Protein AF-A0A954JBG6-F1 (afdb_monomer_lite)

Sequence (148 aa):
MWGMRRGRRTRERIEERVSQWAAGGVRVDVEGMRVCDVVLVGRESRNGYVYTEEALRNAVGLYEGRPVFLDHAPRGQRPLERSARDLVGTIREVKYEEGRIRGSIDVVDTESGRTFLAMANAGASHVGMSHVVLACRSRDGSKVFFFE

Structure (mmCIF, N/CA/C/O backbone):
data_AF-A0A954JBG6-F1
#
_entry.id   AF-A0A954JBG6-F1
#
loop_
_atom_site.group_PDB
_atom_site.id
_atom_site.type_symbol
_atom_site.label_atom_id
_atom_site.label_alt_id
_atom_site.label_comp_id
_atom_site.label_asym_id
_atom_site.label_entity_id
_atom_site.label_seq_id
_atom_site.pdbx_PDB_ins_code
_atom_site.Cartn_x
_atom_site.Cartn_y
_atom_site.Cartn_z
_atom_site.occupancy
_atom_site.B_iso_or_equiv
_atom_site.auth_seq_id
_atom_site.auth_comp_id
_atom_site.auth_asym_id
_atom_site.auth_atom_id
_atom_site.pdbx_PDB_model_num
ATOM 1 N N . MET A 1 1 ? 37.715 -7.370 -19.750 1.00 32.53 1 MET A N 1
ATOM 2 C CA . MET A 1 1 ? 37.213 -6.117 -19.146 1.00 32.53 1 MET A CA 1
ATOM 3 C C . MET A 1 1 ? 35.985 -5.667 -19.939 1.00 32.53 1 MET A C 1
ATOM 5 O O . MET A 1 1 ? 36.126 -4.989 -20.944 1.00 32.53 1 MET A O 1
ATOM 9 N N . TRP A 1 2 ? 34.793 -6.167 -19.595 1.00 31.17 2 TRP A N 1
ATOM 10 C CA . TRP A 1 2 ? 33.552 -5.842 -20.316 1.00 31.17 2 TRP A CA 1
ATOM 11 C C . TRP A 1 2 ? 32.955 -4.550 -19.750 1.00 31.17 2 TRP A C 1
ATOM 13 O O . TRP A 1 2 ? 32.476 -4.519 -18.619 1.00 31.17 2 TRP A O 1
ATOM 23 N N . GLY A 1 3 ? 33.015 -3.474 -20.533 1.00 35.47 3 GLY A N 1
ATOM 24 C CA . GLY A 1 3 ? 32.387 -2.200 -20.203 1.00 35.47 3 GLY A CA 1
ATOM 25 C C . GLY A 1 3 ? 30.871 -2.283 -20.366 1.00 35.47 3 GLY A C 1
ATOM 26 O O . GLY A 1 3 ? 30.355 -2.230 -21.480 1.00 35.47 3 GLY A O 1
ATOM 27 N N . MET A 1 4 ? 30.141 -2.377 -19.253 1.00 39.62 4 MET A N 1
ATOM 28 C CA . MET A 1 4 ? 28.699 -2.137 -19.233 1.00 39.62 4 MET A CA 1
ATOM 29 C C . MET A 1 4 ? 28.433 -0.654 -19.517 1.00 39.62 4 MET A C 1
ATOM 31 O O . MET A 1 4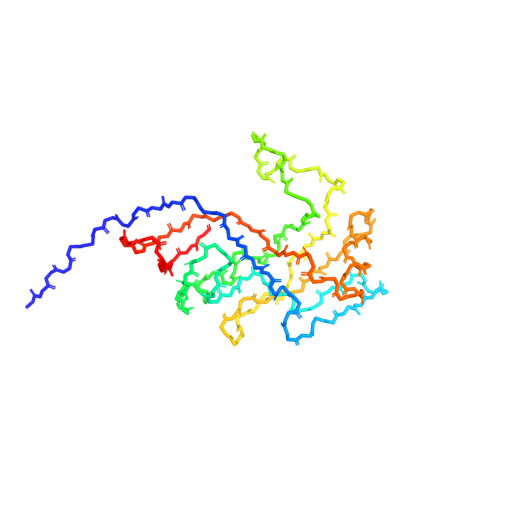 ? 28.547 0.200 -18.637 1.00 39.62 4 MET A O 1
ATOM 35 N N . ARG A 1 5 ? 28.030 -0.338 -20.752 1.00 42.25 5 ARG A N 1
ATOM 36 C CA . ARG A 1 5 ? 27.333 0.916 -21.056 1.00 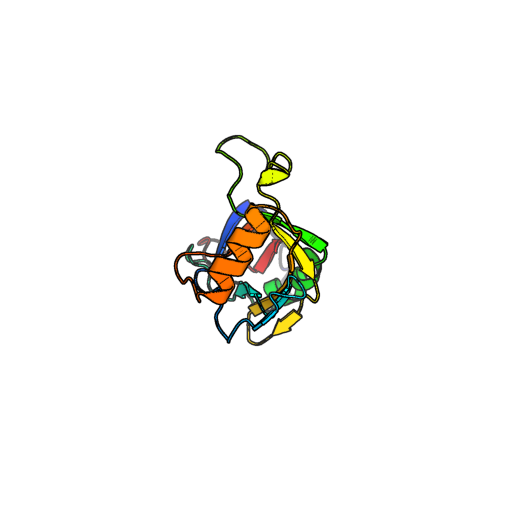42.25 5 ARG A CA 1
ATOM 37 C C . ARG A 1 5 ? 26.052 0.952 -20.218 1.00 42.25 5 ARG A C 1
ATOM 39 O O . ARG A 1 5 ? 25.117 0.198 -20.483 1.00 42.25 5 ARG A O 1
ATOM 46 N N . ARG A 1 6 ? 26.006 1.818 -19.201 1.00 46.88 6 ARG A N 1
ATOM 47 C CA . ARG A 1 6 ? 24.786 2.138 -18.446 1.00 46.88 6 ARG A CA 1
ATOM 48 C C . ARG A 1 6 ? 23.814 2.858 -19.384 1.00 46.88 6 ARG A C 1
ATOM 50 O O . ARG A 1 6 ? 23.802 4.082 -19.457 1.00 46.88 6 ARG A O 1
ATOM 57 N N . GLY A 1 7 ? 23.032 2.092 -20.145 1.00 49.88 7 GLY A N 1
ATOM 58 C CA . GLY A 1 7 ? 21.869 2.619 -20.848 1.00 49.88 7 GLY A CA 1
ATOM 59 C C . GLY A 1 7 ? 20.954 3.290 -19.827 1.00 49.88 7 GLY A C 1
ATOM 60 O O . GLY A 1 7 ? 20.634 2.693 -18.797 1.00 49.88 7 GLY A O 1
ATOM 61 N N . ARG A 1 8 ? 20.594 4.550 -20.077 1.00 51.53 8 ARG A N 1
ATOM 62 C CA . ARG A 1 8 ? 19.667 5.323 -19.247 1.00 51.53 8 ARG A CA 1
ATOM 63 C C . ARG A 1 8 ? 18.356 4.535 -19.178 1.00 51.53 8 ARG A C 1
ATOM 65 O O . ARG A 1 8 ? 17.647 4.451 -20.174 1.00 51.53 8 ARG A O 1
ATOM 72 N N . ARG A 1 9 ? 18.075 3.885 -18.046 1.00 67.62 9 ARG A N 1
ATOM 73 C CA . ARG A 1 9 ? 16.795 3.199 -17.834 1.00 67.62 9 ARG A CA 1
ATOM 74 C C . ARG A 1 9 ? 15.712 4.278 -17.842 1.00 67.62 9 ARG A C 1
ATOM 76 O O . ARG A 1 9 ? 15.7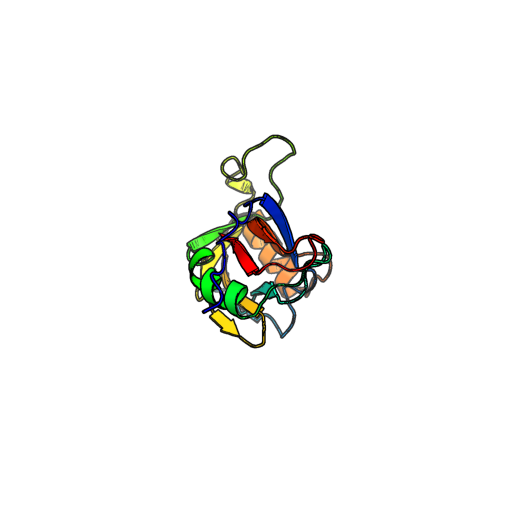61 5.186 -17.014 1.00 67.62 9 ARG A O 1
ATOM 83 N N . THR A 1 10 ? 14.804 4.231 -18.813 1.00 80.50 10 THR A N 1
ATOM 84 C CA . THR A 1 10 ? 13.682 5.172 -18.886 1.00 80.50 10 THR A CA 1
ATOM 85 C C . THR A 1 10 ? 12.781 4.941 -17.678 1.00 80.50 10 THR A C 1
ATOM 87 O O . THR A 1 10 ? 12.428 3.800 -17.378 1.00 80.50 10 THR A O 1
ATOM 90 N N . ARG A 1 11 ? 12.461 6.020 -16.958 1.00 89.06 11 ARG A N 1
ATOM 91 C CA . ARG A 1 11 ? 11.472 6.001 -15.879 1.00 89.06 11 ARG A CA 1
ATOM 92 C C . ARG A 1 11 ? 10.101 6.230 -16.488 1.00 89.06 11 ARG A C 1
ATOM 94 O O . ARG A 1 11 ? 9.915 7.190 -17.232 1.00 89.06 11 ARG A O 1
ATOM 101 N N . GLU A 1 12 ? 9.158 5.366 -16.155 1.00 90.44 12 GLU A N 1
ATOM 102 C CA . GLU A 1 12 ? 7.794 5.429 -16.664 1.00 90.44 12 GLU A CA 1
ATOM 103 C C . GLU A 1 12 ? 6.809 5.494 -15.509 1.00 90.44 12 GLU A C 1
ATOM 105 O O . GLU A 1 12 ? 6.992 4.842 -14.481 1.00 90.44 12 GLU A O 1
ATOM 110 N N . ARG A 1 13 ? 5.751 6.283 -15.686 1.00 91.25 13 ARG A N 1
ATOM 111 C CA . ARG A 1 13 ? 4.671 6.362 -14.711 1.00 91.25 13 ARG A CA 1
ATOM 112 C C . ARG A 1 13 ? 3.768 5.147 -14.872 1.00 91.25 13 ARG A C 1
ATOM 114 O O . ARG A 1 13 ? 3.161 4.982 -15.928 1.00 91.25 13 ARG A O 1
ATOM 121 N N . ILE A 1 14 ? 3.661 4.335 -13.828 1.00 90.94 14 ILE A N 1
ATOM 122 C CA . ILE A 1 14 ? 2.778 3.166 -13.801 1.00 90.94 14 ILE A CA 1
ATOM 123 C C . ILE A 1 14 ? 1.834 3.248 -12.606 1.00 90.94 14 ILE A C 1
ATOM 125 O O . ILE A 1 14 ? 2.179 3.797 -11.561 1.00 90.94 14 ILE A O 1
ATOM 129 N N . GLU A 1 15 ? 0.635 2.705 -12.774 1.00 91.88 15 GLU A N 1
ATOM 130 C CA . GLU A 1 15 ? -0.264 2.411 -11.664 1.00 91.88 15 GLU A CA 1
ATOM 131 C C . GLU A 1 15 ? 0.003 0.978 -11.208 1.00 91.88 15 GLU A C 1
ATOM 133 O O . GLU A 1 15 ? -0.018 0.056 -12.025 1.00 91.88 15 GLU A O 1
ATOM 138 N N . GLU A 1 16 ? 0.266 0.798 -9.922 1.00 90.25 16 GLU A N 1
ATOM 139 C CA . GLU A 1 16 ? 0.404 -0.501 -9.278 1.00 90.25 16 GLU A CA 1
ATOM 140 C C . GLU A 1 16 ? -0.890 -0.861 -8.556 1.00 90.25 16 GLU A C 1
ATOM 142 O O . GLU A 1 16 ? -1.553 0.011 -7.988 1.00 90.25 16 GLU A O 1
ATOM 147 N N . ARG A 1 17 ? -1.266 -2.145 -8.599 1.00 90.50 17 ARG A N 1
ATOM 148 C CA . ARG A 1 17 ? -2.500 -2.651 -7.994 1.00 90.50 17 ARG A CA 1
ATOM 149 C C . ARG A 1 17 ? -2.283 -4.002 -7.326 1.00 90.50 17 ARG A C 1
ATOM 151 O O . ARG A 1 17 ? -1.926 -4.977 -7.986 1.00 90.50 17 ARG A O 1
ATOM 158 N N . VAL A 1 18 ? -2.660 -4.081 -6.056 1.00 85.94 18 VAL A N 1
ATOM 159 C CA . VAL A 1 18 ? -2.673 -5.305 -5.253 1.00 85.94 18 VAL A CA 1
ATOM 160 C C . VAL A 1 18 ? -4.116 -5.749 -5.023 1.00 85.94 18 VAL A C 1
ATOM 162 O O . VAL A 1 18 ? -4.920 -5.012 -4.455 1.00 85.94 18 VAL A O 1
ATOM 165 N N . SER A 1 19 ? -4.454 -6.971 -5.443 1.00 71.69 19 SER A N 1
ATOM 166 C CA . SER A 1 19 ? -5.769 -7.585 -5.189 1.00 71.69 19 SER A CA 1
ATOM 167 C C . SER A 1 19 ? -5.873 -8.231 -3.806 1.00 71.69 19 SER A C 1
ATOM 169 O O . SER A 1 19 ? -6.951 -8.289 -3.232 1.00 71.69 19 SER A O 1
ATOM 171 N N . GLN A 1 20 ? -4.756 -8.705 -3.251 1.00 78.06 20 GLN A N 1
ATOM 172 C CA . GLN A 1 20 ? -4.706 -9.415 -1.971 1.00 78.06 20 GLN A CA 1
ATOM 173 C C . GLN A 1 20 ? -4.139 -8.540 -0.847 1.00 78.06 20 GLN A C 1
ATOM 175 O O . GLN A 1 20 ? -3.175 -8.915 -0.178 1.00 78.06 20 GLN A O 1
ATOM 180 N N . TRP A 1 21 ? -4.719 -7.358 -0.651 1.00 78.56 21 TRP A N 1
ATOM 181 C CA . TRP A 1 21 ? -4.255 -6.409 0.367 1.00 78.56 21 TRP A CA 1
ATOM 182 C C . TRP A 1 21 ? -4.382 -6.959 1.801 1.00 78.56 21 TRP A C 1
ATOM 184 O O . TRP A 1 21 ? -3.566 -6.637 2.658 1.00 78.56 21 TRP A O 1
ATOM 194 N N . ALA A 1 22 ? -5.361 -7.839 2.039 1.00 78.25 22 ALA A N 1
ATOM 195 C CA . ALA A 1 22 ? -5.621 -8.476 3.331 1.00 78.25 22 ALA A CA 1
ATOM 196 C C . ALA A 1 22 ? -4.921 -9.842 3.528 1.00 78.25 22 ALA A C 1
ATOM 198 O O . ALA A 1 22 ? -5.136 -10.524 4.534 1.00 78.25 22 ALA A O 1
ATOM 199 N N . ALA A 1 23 ? -4.106 -10.295 2.567 1.00 70.44 23 ALA A N 1
ATOM 200 C CA . ALA A 1 23 ? -3.506 -11.628 2.633 1.00 70.44 23 ALA A CA 1
ATOM 201 C C . ALA A 1 23 ? -2.446 -11.739 3.738 1.00 70.44 23 ALA A C 1
ATOM 203 O O . ALA A 1 23 ? -1.545 -10.907 3.854 1.00 70.44 23 ALA A O 1
ATOM 204 N N . GLY A 1 24 ? -2.529 -12.821 4.513 1.00 68.38 24 GLY A N 1
ATOM 205 C CA . GLY A 1 24 ? -1.730 -13.027 5.725 1.00 68.38 24 GLY A CA 1
ATOM 206 C C . GLY A 1 24 ? -2.448 -12.637 7.020 1.00 68.38 24 GLY A C 1
ATOM 207 O O . GLY A 1 24 ? -1.857 -12.794 8.076 1.00 68.38 24 GLY A O 1
ATOM 208 N N . GLY A 1 25 ? -3.709 -12.188 6.947 1.00 78.19 25 GLY A N 1
ATOM 209 C CA . GLY A 1 25 ? -4.542 -11.934 8.125 1.00 78.19 25 GLY A CA 1
ATOM 210 C C . GLY A 1 25 ? -4.328 -10.541 8.702 1.00 78.19 25 GLY A C 1
ATOM 211 O O . GLY A 1 25 ? -3.695 -10.389 9.742 1.00 78.19 25 GLY A O 1
ATOM 212 N N . VAL A 1 26 ? -4.874 -9.522 8.030 1.00 88.25 26 VAL A N 1
ATOM 213 C CA . VAL A 1 26 ? -4.924 -8.166 8.597 1.00 88.25 26 VAL A CA 1
ATOM 214 C C . VAL A 1 26 ? -5.627 -8.185 9.950 1.00 88.25 26 VAL A C 1
ATOM 216 O O . VAL A 1 26 ? -6.658 -8.837 10.122 1.00 88.25 26 VAL A O 1
ATOM 219 N N . ARG A 1 27 ? -5.075 -7.448 10.911 1.00 92.44 27 ARG A N 1
ATOM 220 C CA . ARG A 1 27 ? -5.685 -7.269 12.230 1.00 92.44 27 ARG A CA 1
ATOM 221 C C . ARG A 1 27 ? -6.365 -5.912 12.279 1.00 92.44 27 ARG A C 1
ATOM 223 O O . ARG A 1 27 ? -5.707 -4.889 12.095 1.00 92.44 27 ARG A O 1
ATOM 230 N N . VAL A 1 28 ? -7.665 -5.911 12.540 1.00 93.75 28 VAL A N 1
ATOM 231 C CA . VAL A 1 28 ? -8.466 -4.690 12.653 1.00 93.75 28 VAL A CA 1
ATOM 232 C C . VAL A 1 28 ? -8.689 -4.382 14.127 1.00 93.75 28 VAL A C 1
ATOM 234 O O . VAL A 1 28 ? -9.207 -5.213 14.867 1.00 93.75 28 VAL A O 1
ATOM 237 N N . ASP A 1 29 ? -8.277 -3.192 14.541 1.00 94.88 29 ASP A N 1
ATOM 238 C CA . ASP A 1 29 ? -8.564 -2.605 15.843 1.00 94.88 29 ASP A CA 1
ATOM 239 C C . ASP A 1 29 ? -9.546 -1.452 15.625 1.00 94.88 29 ASP A C 1
ATOM 241 O O . ASP A 1 29 ? -9.173 -0.365 15.180 1.00 94.88 29 ASP A O 1
ATOM 245 N N . VAL A 1 30 ? -10.830 -1.732 15.849 1.00 92.88 30 VAL A N 1
ATOM 246 C CA . VAL A 1 30 ? -11.906 -0.766 15.595 1.00 92.88 30 VAL A CA 1
ATOM 247 C C . VAL A 1 30 ? -11.876 0.364 16.621 1.00 92.88 30 VAL A C 1
ATOM 249 O O . VAL A 1 30 ? -12.058 1.518 16.247 1.00 92.88 30 VAL A O 1
ATOM 252 N N . GLU A 1 31 ? -11.611 0.056 17.892 1.00 93.06 31 GLU A N 1
ATOM 253 C CA . GLU A 1 31 ? -11.556 1.059 18.963 1.00 93.06 31 GLU A CA 1
ATOM 254 C C . GLU A 1 31 ? -10.327 1.962 18.815 1.00 93.06 31 GLU A C 1
ATOM 256 O O . GLU A 1 31 ? -10.426 3.179 18.959 1.00 93.06 31 GLU A O 1
ATOM 261 N N . GLY A 1 32 ? -9.181 1.377 18.456 1.00 95.62 32 GLY A N 1
ATOM 262 C CA . GLY A 1 32 ? -7.942 2.096 18.166 1.00 95.62 32 GLY A CA 1
ATOM 263 C C . GLY A 1 32 ? -7.874 2.725 16.771 1.00 95.62 32 GLY A C 1
ATOM 264 O O . GLY A 1 32 ? -6.849 3.316 16.437 1.00 95.62 32 GLY A O 1
ATOM 265 N N . MET A 1 33 ? -8.929 2.600 15.952 1.00 96.56 33 MET A N 1
ATOM 266 C CA . MET A 1 33 ? -9.000 3.115 14.577 1.00 96.56 33 MET A CA 1
ATOM 267 C C . MET A 1 33 ? -7.784 2.707 13.727 1.00 96.56 33 MET A C 1
ATOM 269 O O . MET A 1 33 ? -7.142 3.537 13.082 1.00 96.56 33 MET A O 1
ATOM 273 N N . ARG A 1 34 ? -7.437 1.415 13.720 1.00 96.88 34 ARG A N 1
ATOM 274 C CA . ARG A 1 34 ? -6.213 0.927 13.071 1.00 96.88 34 ARG A CA 1
ATOM 275 C C . ARG A 1 34 ? -6.407 -0.390 12.329 1.00 96.88 34 ARG A C 1
ATOM 277 O O . ARG A 1 34 ? -7.047 -1.315 12.822 1.00 96.88 34 ARG A O 1
ATOM 284 N N . VAL A 1 35 ? -5.778 -0.514 11.160 1.00 95.12 35 VAL A N 1
ATOM 285 C CA . VAL A 1 35 ? -5.690 -1.779 10.407 1.00 95.12 35 VAL A CA 1
ATOM 286 C C . VAL A 1 35 ? -4.227 -2.151 10.215 1.00 95.12 35 VAL A C 1
ATOM 288 O O . VAL A 1 35 ? -3.485 -1.408 9.582 1.00 95.12 35 VAL A O 1
ATOM 291 N N . CYS A 1 36 ? -3.801 -3.286 10.760 1.00 94.88 36 CYS A N 1
ATOM 292 C CA . CYS A 1 36 ? -2.404 -3.722 10.752 1.00 94.88 36 CYS A CA 1
ATOM 293 C C . CYS A 1 36 ? -2.114 -4.723 9.627 1.00 94.88 36 CYS A C 1
ATOM 295 O O . CYS A 1 36 ? -3.001 -5.464 9.199 1.00 94.88 36 CYS A O 1
ATOM 297 N N . ASP A 1 37 ? -0.848 -4.765 9.202 1.00 93.38 37 ASP A N 1
ATOM 298 C CA . ASP A 1 37 ? -0.288 -5.725 8.235 1.00 93.38 37 ASP A CA 1
ATOM 299 C C . ASP A 1 37 ? -0.938 -5.709 6.833 1.00 93.38 37 ASP A C 1
ATOM 301 O O . ASP A 1 37 ? -0.916 -6.710 6.105 1.00 93.38 37 ASP A O 1
ATOM 305 N N . VAL A 1 38 ? -1.452 -4.547 6.417 1.00 93.69 38 VAL A N 1
ATOM 306 C CA . VAL A 1 38 ? -1.981 -4.289 5.070 1.00 93.69 38 VAL A CA 1
ATOM 307 C C . VAL A 1 38 ? -0.874 -4.448 4.033 1.00 93.69 38 VAL A C 1
ATOM 309 O O . VAL A 1 38 ? 0.170 -3.807 4.128 1.00 93.69 38 VAL A O 1
ATOM 312 N N . VAL A 1 39 ? -1.105 -5.264 3.003 1.00 93.75 39 VAL A N 1
ATOM 313 C CA . VAL A 1 39 ? -0.184 -5.420 1.869 1.00 93.75 39 VAL A CA 1
ATOM 314 C C . VAL A 1 39 ? -0.330 -4.228 0.923 1.00 93.75 39 VAL A C 1
ATOM 316 O O . VAL A 1 39 ? -1.375 -4.041 0.298 1.00 93.75 39 VAL A O 1
ATOM 319 N N . LEU A 1 40 ? 0.746 -3.452 0.790 1.00 94.00 40 LEU A N 1
ATOM 320 C CA . LEU A 1 40 ? 0.813 -2.237 -0.029 1.00 94.00 40 LEU A CA 1
ATOM 321 C C . LEU A 1 40 ? 1.312 -2.530 -1.451 1.00 94.00 40 LEU A C 1
ATOM 323 O O . 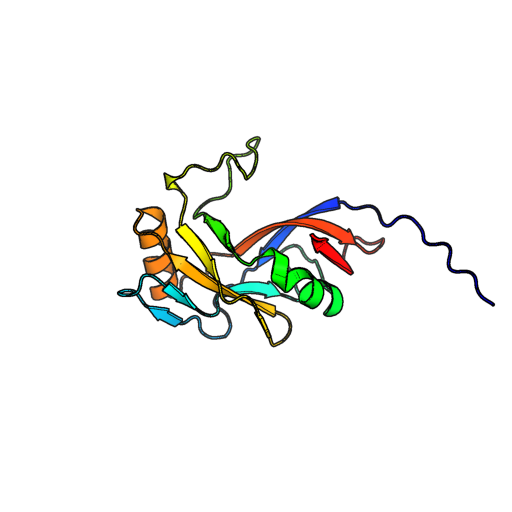LEU A 1 40 ? 0.818 -1.956 -2.420 1.00 94.00 40 LEU A O 1
ATOM 327 N N . VAL A 1 41 ? 2.275 -3.449 -1.569 1.00 94.38 41 VAL A N 1
ATOM 328 C CA . VAL A 1 41 ? 2.804 -3.984 -2.834 1.00 94.38 41 VAL A CA 1
ATOM 329 C C . VAL A 1 41 ? 3.396 -5.375 -2.602 1.00 94.38 41 VAL A C 1
ATOM 331 O O . VAL A 1 41 ? 3.877 -5.686 -1.509 1.00 94.38 41 VAL A O 1
ATOM 334 N N . GLY A 1 42 ? 3.363 -6.226 -3.623 1.00 93.31 42 GLY A N 1
ATOM 335 C CA . GLY A 1 42 ? 3.968 -7.556 -3.602 1.00 93.31 42 GLY A CA 1
ATOM 336 C C . GLY A 1 42 ? 4.855 -7.811 -4.816 1.00 93.31 42 GLY A C 1
ATOM 337 O O . GLY A 1 42 ? 4.999 -6.965 -5.695 1.00 93.31 42 GLY A O 1
ATOM 338 N N . ARG A 1 43 ? 5.439 -9.012 -4.878 1.00 93.56 43 ARG A N 1
ATOM 339 C CA . ARG A 1 43 ? 6.216 -9.467 -6.045 1.00 93.56 43 ARG A CA 1
ATOM 340 C C . ARG A 1 43 ? 5.412 -9.470 -7.338 1.00 93.56 43 ARG A C 1
ATOM 342 O O . ARG A 1 43 ? 5.990 -9.216 -8.386 1.00 93.56 43 ARG A O 1
ATOM 349 N N . GLU A 1 44 ? 4.122 -9.767 -7.263 1.00 92.88 44 GLU A N 1
ATOM 350 C CA . GLU A 1 44 ? 3.234 -9.857 -8.417 1.00 92.88 44 GLU A CA 1
ATOM 351 C C . GLU A 1 44 ? 2.143 -8.798 -8.319 1.00 92.88 44 GLU A C 1
ATOM 353 O O . GLU A 1 44 ? 1.426 -8.703 -7.321 1.00 92.88 44 GLU A O 1
ATOM 358 N N . SER A 1 45 ? 2.033 -8.012 -9.383 1.00 91.62 45 SER A N 1
ATOM 359 C CA . SER A 1 45 ? 1.004 -6.999 -9.562 1.00 91.62 45 SER A CA 1
ATOM 360 C C . SER A 1 45 ? -0.220 -7.584 -10.246 1.00 91.62 45 SER A C 1
ATOM 362 O O . SER A 1 45 ? -0.108 -8.412 -11.155 1.00 91.62 45 SER A O 1
ATOM 364 N N . ARG A 1 46 ? -1.401 -7.042 -9.941 1.00 89.44 46 ARG A N 1
ATOM 365 C CA . ARG A 1 46 ? -2.618 -7.309 -10.724 1.00 89.44 46 ARG A CA 1
ATOM 366 C C . ARG A 1 46 ? -2.490 -6.848 -12.184 1.00 89.44 46 ARG A C 1
ATOM 368 O O . ARG A 1 46 ? -3.210 -7.349 -13.041 1.00 89.44 46 ARG A O 1
ATOM 375 N N . ASN A 1 47 ? -1.575 -5.923 -12.473 1.00 90.31 47 ASN A N 1
ATOM 376 C CA . ASN A 1 47 ? -1.334 -5.399 -13.818 1.00 90.31 47 ASN A CA 1
ATOM 377 C C . ASN A 1 47 ? -0.310 -6.230 -14.618 1.00 90.31 47 ASN A C 1
ATOM 379 O O . ASN A 1 47 ? 0.070 -5.833 -15.717 1.00 90.31 47 ASN A O 1
ATOM 383 N N . GLY A 1 48 ? 0.138 -7.377 -14.089 1.00 91.00 48 GLY A N 1
ATOM 384 C CA . GLY A 1 48 ? 1.081 -8.278 -14.762 1.00 91.00 48 GLY A CA 1
ATOM 385 C C . GLY A 1 48 ? 2.557 -7.911 -14.579 1.00 91.00 48 GLY A C 1
ATOM 386 O O . GLY A 1 48 ? 3.416 -8.476 -15.252 1.00 91.00 48 GLY A O 1
ATOM 387 N N . TYR A 1 49 ? 2.865 -6.973 -13.679 1.00 92.62 49 TYR A N 1
ATOM 388 C CA . TYR A 1 49 ? 4.242 -6.644 -13.314 1.00 92.62 49 TYR A CA 1
ATOM 389 C C . TYR A 1 49 ? 4.818 -7.636 -12.306 1.00 92.62 49 TYR A C 1
ATOM 391 O O . TYR A 1 49 ? 4.120 -8.100 -11.403 1.00 92.62 49 TYR A O 1
ATOM 399 N N . VAL A 1 50 ? 6.121 -7.884 -12.420 1.00 94.94 50 VAL A N 1
ATOM 400 C CA . VAL A 1 50 ? 6.906 -8.665 -11.467 1.00 94.94 50 VAL A CA 1
ATOM 401 C C . VAL A 1 50 ? 8.001 -7.787 -10.870 1.00 94.94 50 VAL A C 1
ATOM 403 O O . VAL A 1 50 ? 8.949 -7.396 -11.556 1.00 94.94 50 VAL A O 1
ATOM 406 N N . TYR A 1 51 ? 7.889 -7.482 -9.584 1.00 95.62 51 TYR A N 1
ATOM 407 C CA . TYR A 1 51 ? 8.866 -6.684 -8.850 1.00 95.62 51 TYR A CA 1
ATOM 408 C C . TYR A 1 51 ? 10.017 -7.561 -8.364 1.00 95.62 51 TYR A C 1
ATOM 410 O O . TYR A 1 51 ? 9.811 -8.654 -7.824 1.00 95.62 51 TYR A O 1
ATOM 418 N N . THR A 1 52 ? 11.251 -7.085 -8.538 1.00 96.25 52 THR A N 1
ATOM 419 C CA . THR A 1 52 ? 12.400 -7.733 -7.901 1.00 96.25 52 THR A CA 1
ATOM 420 C C . THR A 1 52 ? 12.380 -7.491 -6.396 1.00 96.25 52 THR A C 1
ATOM 422 O O . THR A 1 52 ? 11.907 -6.463 -5.914 1.00 96.25 52 THR A O 1
ATOM 425 N N . GLU A 1 53 ? 12.942 -8.430 -5.638 1.00 96.56 53 GLU A N 1
ATOM 426 C CA . GLU A 1 53 ? 13.106 -8.275 -4.191 1.00 96.56 53 GLU A CA 1
ATOM 427 C C . GLU A 1 53 ? 13.907 -7.014 -3.836 1.00 96.56 53 GLU A C 1
ATOM 429 O O . GLU A 1 53 ? 13.525 -6.277 -2.932 1.00 96.56 53 GLU A O 1
ATOM 434 N N . GLU A 1 54 ? 14.969 -6.720 -4.587 1.00 96.50 54 GLU A N 1
ATOM 435 C CA . GLU A 1 54 ? 15.754 -5.494 -4.421 1.00 96.50 54 GLU A CA 1
ATOM 436 C C . GLU A 1 54 ? 14.897 -4.231 -4.607 1.00 96.50 54 GLU A C 1
ATOM 438 O O . GLU A 1 54 ? 14.985 -3.308 -3.798 1.00 96.50 54 GLU A O 1
ATOM 443 N N . ALA A 1 55 ? 14.024 -4.199 -5.624 1.00 96.25 55 ALA A N 1
ATOM 444 C CA . ALA A 1 55 ? 13.126 -3.070 -5.853 1.00 96.25 55 ALA A CA 1
ATOM 445 C C . ALA A 1 55 ? 12.179 -2.858 -4.666 1.00 96.25 55 ALA A C 1
ATOM 447 O O . ALA A 1 55 ? 12.011 -1.731 -4.212 1.00 96.25 55 ALA A O 1
ATOM 448 N N . LEU A 1 56 ? 11.594 -3.941 -4.146 1.00 97.25 56 LEU A N 1
ATOM 449 C CA . LEU A 1 56 ? 10.680 -3.887 -3.004 1.00 97.25 56 LEU A CA 1
ATOM 450 C C . LEU A 1 56 ? 11.396 -3.434 -1.727 1.00 97.25 56 LEU A C 1
ATOM 452 O O . LEU A 1 56 ? 10.914 -2.540 -1.038 1.00 97.25 56 LEU A O 1
ATOM 456 N N . ARG A 1 57 ? 12.567 -4.002 -1.425 1.00 97.06 57 ARG A N 1
ATOM 457 C CA . ARG A 1 57 ? 13.349 -3.636 -0.234 1.00 97.06 57 ARG A CA 1
ATOM 458 C C . ARG A 1 57 ? 13.758 -2.164 -0.244 1.00 97.06 57 ARG A C 1
ATOM 460 O O . ARG A 1 57 ? 13.622 -1.495 0.774 1.00 97.06 57 ARG A O 1
ATOM 467 N N . ASN A 1 58 ? 14.195 -1.649 -1.393 1.00 96.50 58 ASN A N 1
ATOM 468 C CA . ASN A 1 58 ? 14.584 -0.243 -1.532 1.00 96.50 58 ASN A CA 1
ATOM 469 C C . ASN A 1 58 ? 13.392 0.722 -1.428 1.00 96.50 58 ASN A C 1
ATOM 471 O O . ASN A 1 58 ? 13.571 1.884 -1.074 1.00 96.50 58 ASN A O 1
ATOM 475 N N . ALA A 1 59 ? 12.181 0.246 -1.717 1.00 96.19 59 ALA A N 1
ATOM 476 C CA . ALA A 1 59 ? 10.975 1.059 -1.731 1.00 96.19 59 ALA A CA 1
ATOM 477 C C . ALA A 1 59 ? 10.249 1.155 -0.382 1.00 96.19 59 ALA A C 1
ATOM 479 O O . ALA A 1 59 ? 9.322 1.952 -0.268 1.00 96.19 59 ALA A O 1
ATOM 480 N N . VAL A 1 60 ? 10.644 0.384 0.641 1.00 96.56 60 VAL A N 1
ATOM 481 C CA . VAL A 1 60 ? 9.968 0.350 1.957 1.00 96.56 60 VAL A CA 1
ATOM 482 C C . VAL A 1 60 ? 9.743 1.759 2.514 1.00 96.56 60 VAL A C 1
ATOM 484 O O . VAL A 1 60 ? 8.617 2.124 2.843 1.00 96.56 60 VAL A O 1
ATOM 487 N N . GLY A 1 61 ? 10.787 2.592 2.528 1.00 96.06 61 GLY A N 1
ATOM 488 C CA . GLY A 1 61 ? 10.712 3.950 3.075 1.00 96.06 61 GLY A CA 1
ATOM 489 C C . GLY A 1 61 ? 9.812 4.917 2.296 1.00 96.06 61 GLY A C 1
ATOM 490 O O . GLY A 1 61 ? 9.478 5.976 2.815 1.00 96.06 61 GLY A O 1
ATOM 491 N N . LEU A 1 62 ? 9.392 4.582 1.071 1.00 95.31 62 LEU A N 1
ATOM 492 C CA . LEU A 1 62 ? 8.552 5.461 0.248 1.00 95.31 62 LEU A CA 1
ATOM 493 C C . LEU A 1 62 ? 7.106 5.547 0.746 1.00 95.31 62 LEU A C 1
ATOM 495 O O . LEU A 1 62 ? 6.416 6.528 0.446 1.00 95.31 62 LEU A O 1
ATOM 499 N N . TYR A 1 63 ? 6.657 4.516 1.464 1.00 96.00 63 TYR A N 1
ATOM 500 C CA . TYR A 1 63 ? 5.278 4.365 1.922 1.00 96.00 63 TYR A CA 1
ATOM 501 C C . TYR A 1 63 ? 5.028 4.987 3.294 1.00 96.00 63 TYR A C 1
ATOM 503 O O . TYR A 1 63 ? 3.900 5.385 3.574 1.00 96.00 63 TYR A O 1
ATOM 511 N N . GLU A 1 64 ? 6.049 5.081 4.143 1.00 97.62 64 GLU A N 1
ATOM 512 C CA . GLU A 1 64 ? 5.899 5.589 5.507 1.00 97.62 64 GLU A CA 1
ATOM 513 C C . GLU A 1 64 ? 5.349 7.026 5.493 1.00 97.62 64 GLU A C 1
ATOM 515 O O . GLU A 1 64 ? 5.821 7.891 4.750 1.00 97.62 64 GLU A O 1
ATOM 520 N N . GLY A 1 65 ? 4.310 7.281 6.291 1.00 96.38 65 GLY A N 1
ATOM 521 C CA . GLY A 1 65 ? 3.667 8.591 6.387 1.00 96.38 65 GLY A CA 1
ATOM 522 C C . GLY A 1 65 ? 2.811 8.985 5.179 1.00 96.38 65 GLY A C 1
ATOM 523 O O . GLY A 1 65 ? 2.310 10.110 5.134 1.00 96.38 65 GLY A O 1
ATOM 524 N N . ARG A 1 66 ? 2.620 8.106 4.186 1.00 94.69 66 ARG A N 1
ATOM 525 C CA . ARG A 1 66 ? 1.785 8.422 3.020 1.00 94.69 66 ARG A CA 1
ATOM 526 C C . ARG A 1 66 ? 0.293 8.357 3.366 1.00 94.69 66 ARG A C 1
ATOM 528 O O . ARG A 1 66 ? -0.130 7.433 4.064 1.00 94.69 66 ARG A O 1
ATOM 535 N N . PRO A 1 67 ? -0.518 9.298 2.850 1.00 94.00 67 PRO A N 1
ATOM 536 C CA . PRO A 1 67 ? -1.958 9.279 3.055 1.00 94.00 67 PRO A CA 1
ATOM 537 C C . PRO A 1 67 ? -2.628 8.175 2.229 1.00 94.00 67 PRO A C 1
ATOM 539 O O . PRO A 1 67 ? -2.277 7.947 1.066 1.00 94.00 67 PRO A O 1
ATOM 542 N N . VAL A 1 68 ? -3.638 7.544 2.820 1.00 93.00 68 VAL A N 1
ATOM 543 C CA . VAL A 1 68 ? -4.541 6.591 2.167 1.00 93.00 68 VAL A CA 1
ATOM 544 C C . VAL A 1 68 ? -5.875 7.265 1.925 1.00 93.00 68 VAL A C 1
ATOM 546 O O . VAL A 1 68 ? -6.392 7.964 2.794 1.00 93.00 68 VAL A O 1
ATOM 549 N N . PHE A 1 69 ? -6.438 7.025 0.748 1.00 92.69 69 PHE A N 1
ATOM 550 C CA . PHE A 1 69 ? -7.745 7.530 0.360 1.00 92.69 69 PHE A CA 1
ATOM 551 C C . PHE A 1 69 ? -8.644 6.366 -0.040 1.00 92.69 69 PHE A C 1
ATOM 553 O O . PHE A 1 69 ? -8.144 5.364 -0.552 1.00 92.69 69 PHE A O 1
ATOM 560 N N . LEU A 1 70 ? -9.946 6.510 0.199 1.00 88.94 70 LEU A N 1
ATOM 561 C CA . LEU A 1 70 ? -10.944 5.489 -0.102 1.00 88.94 70 LEU A CA 1
ATOM 562 C C . LEU A 1 70 ? -11.074 5.280 -1.613 1.00 88.94 70 LEU A C 1
ATOM 564 O O . LEU A 1 70 ? -11.115 4.142 -2.072 1.00 88.94 70 LEU A O 1
ATOM 568 N N . ASP A 1 71 ? -11.052 6.380 -2.370 1.00 83.50 71 ASP A N 1
ATOM 569 C CA . ASP A 1 71 ? -11.205 6.376 -3.819 1.00 83.50 71 ASP A CA 1
ATOM 570 C C . ASP A 1 71 ? -10.002 6.960 -4.574 1.00 83.50 71 ASP A C 1
ATOM 572 O O . ASP A 1 71 ? -9.167 7.735 -4.082 1.00 83.50 71 ASP A O 1
ATOM 576 N N . HIS A 1 72 ? -9.912 6.569 -5.845 1.00 71.69 72 HIS A N 1
ATOM 577 C CA . HIS A 1 72 ? -8.982 7.176 -6.784 1.00 71.69 72 HIS A CA 1
ATOM 578 C C . HIS A 1 72 ? -9.378 8.622 -7.089 1.00 71.69 72 HIS A C 1
ATOM 580 O O . HIS A 1 72 ? -10.556 8.952 -7.185 1.00 71.69 72 HI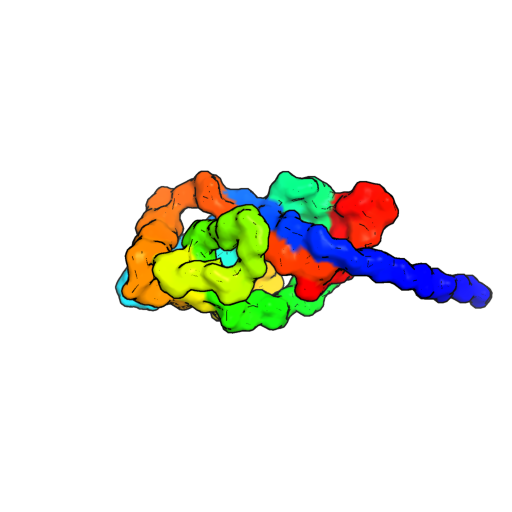S A O 1
ATOM 586 N N . ALA A 1 73 ? -8.375 9.474 -7.332 1.00 65.88 73 ALA A N 1
ATOM 587 C CA . ALA A 1 73 ? -8.646 10.805 -7.861 1.00 65.88 73 ALA A CA 1
ATOM 588 C C . ALA A 1 73 ? -9.416 10.675 -9.195 1.00 65.88 73 ALA A C 1
ATOM 590 O O . ALA A 1 73 ? -9.042 9.824 -10.017 1.00 65.88 73 ALA A O 1
ATOM 591 N N . PRO A 1 74 ? -10.452 11.499 -9.437 1.00 70.69 74 PRO A N 1
ATOM 592 C CA . PRO A 1 74 ? -11.142 11.543 -10.719 1.00 70.69 74 PRO A CA 1
ATOM 593 C C . PRO A 1 74 ? -10.159 11.690 -11.887 1.00 70.69 74 PRO A C 1
ATOM 595 O O . PRO A 1 74 ? -9.105 12.323 -11.765 1.00 70.69 74 PRO A O 1
ATOM 598 N N . ARG A 1 75 ? -10.501 11.120 -13.051 1.00 66.56 75 ARG A N 1
ATOM 599 C CA . ARG A 1 75 ? -9.655 11.228 -14.251 1.00 66.56 75 ARG A CA 1
ATOM 600 C C . ARG A 1 75 ? -9.354 12.698 -14.557 1.00 66.56 75 ARG A C 1
ATOM 602 O O . ARG A 1 75 ? -10.269 13.496 -14.722 1.00 66.56 75 ARG A O 1
ATOM 609 N N . GLY A 1 76 ? -8.068 13.025 -14.676 1.00 63.53 76 GLY A N 1
ATOM 610 C CA . GLY A 1 76 ? -7.594 14.377 -14.987 1.00 63.53 76 GLY A CA 1
ATOM 611 C C . GLY A 1 76 ? -7.175 15.211 -13.773 1.00 63.53 76 GLY A C 1
ATOM 612 O O . GLY A 1 76 ? -6.531 16.236 -13.972 1.00 63.53 76 GLY A O 1
ATOM 613 N N . GLN A 1 77 ? -7.451 14.766 -12.542 1.00 65.50 77 GLN A N 1
ATOM 614 C CA . GLN A 1 77 ? -6.936 15.414 -11.331 1.00 65.50 77 GLN A CA 1
ATOM 615 C C . GLN A 1 77 ? -5.602 14.821 -10.885 1.00 65.50 77 GLN A C 1
ATOM 617 O O . GLN A 1 77 ? -5.306 13.634 -11.076 1.00 65.50 77 GLN A O 1
ATOM 622 N N . ARG A 1 78 ? -4.765 15.663 -10.273 1.00 64.69 78 ARG A N 1
ATOM 623 C CA . ARG A 1 78 ? -3.510 15.194 -9.679 1.00 64.69 78 ARG A CA 1
ATOM 624 C C . ARG A 1 78 ? -3.824 14.382 -8.417 1.00 64.69 78 ARG A C 1
ATOM 626 O O . ARG A 1 78 ? -4.722 14.752 -7.674 1.00 64.69 78 ARG A O 1
ATOM 633 N N . PRO A 1 79 ? -3.047 13.333 -8.088 1.00 65.12 79 PRO A N 1
ATOM 634 C CA . PRO A 1 79 ? -3.232 12.582 -6.839 1.00 65.12 79 PRO A CA 1
ATOM 635 C C . PRO A 1 79 ? -3.205 13.440 -5.559 1.00 65.12 79 PRO A C 1
ATOM 637 O O . PRO A 1 79 ? -3.736 13.017 -4.539 1.00 65.12 79 PRO A O 1
ATOM 640 N N . LEU A 1 80 ? -2.590 14.628 -5.620 1.00 62.41 80 LEU A N 1
ATOM 641 C CA . LEU A 1 80 ? -2.532 15.623 -4.541 1.00 62.41 80 LEU A CA 1
ATOM 642 C C . LEU A 1 80 ? -3.823 16.449 -4.387 1.00 62.41 80 LEU A C 1
ATOM 644 O O . LEU A 1 80 ? -3.963 17.159 -3.402 1.00 62.41 80 LEU A O 1
ATOM 648 N N . GLU A 1 81 ? -4.746 16.375 -5.346 1.00 65.56 81 GLU A N 1
ATOM 649 C CA . GLU A 1 81 ? -6.016 17.119 -5.361 1.00 65.56 81 GLU A CA 1
ATOM 650 C C . GLU A 1 81 ? -7.185 16.276 -4.823 1.00 65.56 81 GLU A C 1
ATOM 652 O O . GLU A 1 81 ? -8.342 16.674 -4.940 1.00 65.56 81 GLU A O 1
ATOM 657 N N . ARG A 1 82 ? -6.901 15.105 -4.230 1.00 76.00 82 ARG A N 1
ATOM 658 C CA . ARG A 1 82 ? -7.928 14.260 -3.608 1.00 76.00 82 ARG A CA 1
ATOM 659 C C . ARG A 1 82 ? -8.626 15.001 -2.473 1.00 76.00 82 ARG A C 1
ATOM 661 O O . ARG A 1 82 ? -7.997 15.730 -1.704 1.00 76.00 82 ARG A O 1
ATOM 668 N N . SER A 1 83 ? -9.931 14.779 -2.360 1.00 77.31 83 SER A N 1
ATOM 669 C CA . SER A 1 83 ? -10.746 15.400 -1.327 1.00 77.31 83 SER A CA 1
ATOM 670 C C . SER A 1 83 ? -10.304 14.924 0.054 1.00 77.31 83 SER A C 1
ATOM 672 O O . SER A 1 83 ? -10.109 13.730 0.274 1.00 77.31 83 SER A O 1
ATOM 674 N N . ALA A 1 84 ? -10.237 15.838 1.025 1.00 78.62 84 ALA A N 1
ATOM 675 C CA . ALA A 1 84 ? -10.075 15.462 2.431 1.00 78.62 84 ALA A CA 1
ATOM 676 C C . ALA A 1 84 ? -11.219 14.550 2.921 1.00 78.62 84 ALA A C 1
ATOM 678 O O . ALA A 1 84 ? -11.039 13.812 3.882 1.00 78.62 84 ALA A O 1
ATOM 679 N N . ARG A 1 85 ? -12.379 14.562 2.241 1.00 83.62 85 ARG A N 1
ATOM 680 C CA . ARG A 1 85 ? -13.491 13.638 2.519 1.00 83.62 85 ARG A CA 1
ATOM 681 C C . ARG A 1 85 ? -13.139 12.188 2.203 1.00 83.62 85 ARG A C 1
ATOM 683 O O . ARG A 1 85 ? -13.637 11.301 2.885 1.00 83.62 85 ARG A O 1
ATOM 690 N N . ASP A 1 86 ? -12.266 11.963 1.224 1.00 89.62 86 ASP A N 1
ATOM 691 C CA . ASP A 1 86 ? -11.836 10.623 0.814 1.00 89.62 86 ASP A CA 1
ATOM 692 C C . ASP A 1 86 ? -10.690 10.110 1.690 1.00 89.62 86 ASP A C 1
ATOM 694 O O . ASP A 1 86 ? -10.286 8.959 1.551 1.00 89.62 86 ASP A O 1
ATOM 698 N N . LEU A 1 87 ? -10.127 10.948 2.572 1.00 92.12 87 LEU A N 1
ATOM 699 C CA . LEU A 1 87 ? -9.010 10.570 3.429 1.00 92.12 87 LEU A CA 1
ATOM 700 C C . LEU A 1 87 ? -9.446 9.463 4.390 1.00 92.12 87 LEU A C 1
ATOM 702 O O . LEU A 1 87 ? -10.335 9.651 5.221 1.00 92.12 87 LEU A O 1
ATOM 706 N N . VAL A 1 88 ? -8.763 8.329 4.289 1.00 95.19 88 VAL A N 1
ATOM 707 C CA . VAL A 1 88 ? -8.902 7.192 5.197 1.00 95.19 88 VAL A CA 1
ATOM 708 C C . VAL A 1 88 ? -7.941 7.345 6.362 1.00 95.19 88 VAL A C 1
ATOM 710 O O . VAL A 1 88 ? -8.335 7.185 7.510 1.00 95.19 88 VAL A O 1
ATOM 713 N N . GLY A 1 89 ? -6.673 7.639 6.086 1.00 95.62 89 GLY A N 1
ATOM 714 C CA . GLY A 1 89 ? -5.651 7.524 7.113 1.00 95.62 89 GLY A CA 1
ATOM 715 C C . GLY A 1 89 ? -4.236 7.733 6.616 1.00 95.62 89 GLY A C 1
ATOM 716 O O . GLY A 1 89 ? -4.014 8.264 5.529 1.00 95.62 89 GLY A O 1
ATOM 717 N N . THR A 1 90 ? -3.276 7.300 7.427 1.00 97.19 90 THR A N 1
ATOM 718 C CA . THR A 1 90 ? -1.841 7.400 7.140 1.00 97.19 90 THR A CA 1
ATOM 719 C C . THR A 1 90 ? -1.165 6.048 7.321 1.00 97.19 90 THR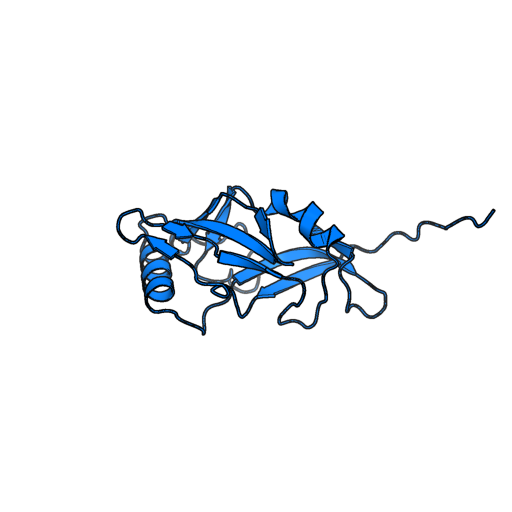 A C 1
ATOM 721 O O . THR A 1 90 ? -1.424 5.346 8.295 1.00 97.19 90 THR A O 1
ATOM 724 N N . ILE A 1 91 ? -0.279 5.696 6.391 1.00 97.69 91 ILE A N 1
ATOM 725 C CA . ILE A 1 91 ? 0.528 4.477 6.466 1.00 97.69 91 ILE A CA 1
ATOM 726 C C . ILE A 1 91 ? 1.620 4.626 7.535 1.00 97.69 91 ILE A C 1
ATOM 728 O O . ILE A 1 91 ? 2.333 5.632 7.556 1.00 97.69 91 ILE A O 1
ATOM 732 N N . ARG A 1 92 ? 1.778 3.600 8.374 1.00 98.06 92 ARG A N 1
ATOM 733 C CA . ARG A 1 92 ? 2.761 3.480 9.458 1.00 98.06 92 ARG A CA 1
ATOM 734 C C . ARG A 1 92 ? 3.398 2.099 9.501 1.00 98.06 92 ARG A C 1
ATOM 736 O O . ARG A 1 92 ? 2.838 1.147 8.967 1.00 98.06 92 ARG A O 1
ATOM 743 N N . GLU A 1 93 ? 4.513 1.982 10.219 1.00 97.25 93 GLU A N 1
ATOM 744 C CA . GLU A 1 93 ? 5.168 0.697 10.524 1.00 97.25 93 GLU A CA 1
ATOM 745 C C . GLU A 1 93 ? 5.446 -0.129 9.263 1.00 97.25 93 GLU A C 1
ATOM 747 O O . GLU A 1 93 ? 5.169 -1.331 9.199 1.00 97.25 93 GLU A O 1
ATOM 752 N N . VAL A 1 94 ? 5.957 0.533 8.223 1.00 97.81 94 VAL A N 1
ATOM 753 C CA . VAL A 1 94 ? 6.179 -0.139 6.948 1.00 97.81 94 VAL A CA 1
ATOM 754 C C . VAL A 1 94 ? 7.363 -1.097 7.051 1.00 97.81 94 VAL A C 1
ATOM 756 O O . VAL A 1 94 ? 8.470 -0.719 7.435 1.00 97.81 94 VAL A O 1
ATOM 759 N N . LYS A 1 95 ? 7.146 -2.347 6.643 1.00 96.94 95 LYS A N 1
ATOM 760 C CA . LYS A 1 95 ? 8.163 -3.404 6.622 1.00 96.94 95 LYS A CA 1
ATOM 761 C C . LYS A 1 95 ? 8.110 -4.205 5.329 1.00 96.94 95 LYS A C 1
ATOM 763 O O . LYS A 1 95 ? 7.057 -4.356 4.712 1.00 96.94 95 LYS A O 1
ATOM 768 N N . TYR A 1 96 ? 9.256 -4.753 4.934 1.00 96.38 96 TYR A N 1
ATOM 769 C CA . TYR A 1 96 ? 9.319 -5.801 3.918 1.00 96.38 96 TYR A CA 1
ATOM 770 C C . TYR A 1 96 ? 9.347 -7.170 4.596 1.00 96.38 96 TYR A C 1
ATOM 772 O O . TYR A 1 96 ? 10.245 -7.450 5.388 1.00 96.38 96 TYR A O 1
ATOM 780 N N . GLU A 1 97 ? 8.389 -8.025 4.257 1.00 94.50 97 GLU A N 1
ATOM 781 C CA . GLU A 1 97 ? 8.207 -9.349 4.847 1.00 94.50 97 GLU A CA 1
ATOM 782 C C . GLU A 1 97 ? 7.623 -10.297 3.791 1.00 94.50 97 GLU A C 1
ATOM 784 O O . GLU A 1 97 ? 6.686 -9.942 3.077 1.00 94.50 97 GLU A O 1
ATOM 789 N N . GLU A 1 98 ? 8.210 -11.490 3.644 1.00 92.00 98 GLU A N 1
ATOM 790 C CA . GLU A 1 98 ? 7.709 -12.557 2.754 1.00 92.00 98 GLU A CA 1
ATOM 791 C C . GLU A 1 98 ? 7.426 -12.122 1.297 1.00 92.00 98 GLU A C 1
ATOM 793 O O . GLU A 1 98 ? 6.446 -12.530 0.671 1.00 92.00 98 GLU A O 1
ATOM 798 N N . GLY A 1 99 ? 8.281 -11.272 0.717 1.00 92.88 99 GLY A N 1
ATOM 799 C CA . GLY A 1 99 ? 8.090 -10.807 -0.665 1.00 92.88 99 GLY A CA 1
ATOM 800 C C . GLY A 1 99 ? 7.057 -9.692 -0.819 1.00 92.88 99 GLY A C 1
ATOM 801 O O . GLY A 1 99 ? 6.603 -9.426 -1.935 1.00 92.88 99 GLY A O 1
ATOM 802 N N . ARG A 1 100 ? 6.648 -9.051 0.275 1.00 94.50 100 ARG A N 1
ATOM 803 C CA . ARG A 1 100 ? 5.627 -8.005 0.281 1.00 94.50 100 ARG A CA 1
ATOM 804 C C . ARG A 1 100 ? 6.087 -6.823 1.113 1.00 94.50 100 ARG A C 1
ATOM 806 O O . ARG A 1 100 ? 6.778 -6.992 2.111 1.00 94.50 100 ARG A O 1
ATOM 813 N N . ILE A 1 101 ? 5.678 -5.627 0.711 1.00 96.06 101 ILE A N 1
ATOM 814 C CA . ILE A 1 101 ? 5.723 -4.460 1.587 1.00 96.06 101 ILE A CA 1
ATOM 815 C C . ILE A 1 101 ? 4.380 -4.398 2.301 1.00 96.06 101 ILE A C 1
ATOM 817 O O . ILE A 1 101 ? 3.325 -4.362 1.657 1.00 96.06 101 ILE A O 1
ATOM 821 N N . ARG A 1 102 ? 4.435 -4.414 3.627 1.00 96.00 102 ARG A N 1
ATOM 822 C CA . ARG A 1 102 ? 3.284 -4.315 4.518 1.00 96.00 102 ARG A CA 1
ATOM 823 C C . ARG A 1 102 ? 3.371 -3.037 5.335 1.00 96.00 102 ARG A C 1
ATOM 825 O O . ARG A 1 102 ? 4.472 -2.554 5.582 1.00 96.00 102 ARG A O 1
ATOM 832 N N . GLY A 1 103 ? 2.231 -2.530 5.778 1.00 95.94 103 GLY A N 1
ATOM 833 C CA . GLY A 1 103 ? 2.155 -1.437 6.738 1.00 95.94 103 GLY A CA 1
ATOM 834 C C . GLY A 1 103 ? 0.844 -1.461 7.513 1.00 95.94 103 GLY A C 1
ATOM 835 O O . GLY A 1 103 ? -0.101 -2.163 7.158 1.00 95.94 103 GLY A O 1
ATOM 836 N N . SER A 1 104 ? 0.800 -0.681 8.578 1.00 96.44 104 SER A N 1
ATOM 837 C CA . SER A 1 104 ? -0.412 -0.368 9.321 1.00 96.44 104 SER A CA 1
ATOM 838 C C . SER A 1 104 ? -1.040 0.913 8.773 1.00 96.44 104 SER A C 1
ATOM 840 O O . SER A 1 104 ? -0.329 1.815 8.339 1.00 96.44 104 SER A O 1
ATOM 842 N N . ILE A 1 105 ? -2.364 1.017 8.797 1.00 96.81 105 ILE A N 1
ATOM 843 C CA . ILE A 1 105 ? -3.088 2.254 8.498 1.00 96.81 105 ILE A CA 1
ATOM 844 C C . ILE A 1 105 ? -3.655 2.795 9.803 1.00 96.81 105 ILE A C 1
ATOM 846 O O . ILE A 1 105 ? -4.533 2.162 10.391 1.00 96.81 105 ILE A O 1
ATOM 850 N N . ASP A 1 106 ? -3.173 3.967 10.215 1.00 97.75 106 ASP A N 1
ATOM 851 C CA . ASP A 1 106 ? -3.828 4.780 11.239 1.00 97.75 106 ASP A CA 1
ATOM 852 C C . ASP A 1 106 ? -4.986 5.514 10.590 1.00 97.75 106 ASP A C 1
ATOM 854 O O . ASP A 1 106 ? -4.784 6.391 9.743 1.00 97.75 106 ASP A O 1
ATOM 858 N N . VAL A 1 107 ? -6.194 5.107 10.948 1.00 96.94 107 VAL A N 1
ATOM 859 C CA . VAL A 1 107 ? -7.427 5.588 10.346 1.00 96.94 107 VAL A CA 1
ATOM 860 C C . VAL A 1 107 ? -7.864 6.856 11.067 1.00 96.94 107 VAL A C 1
ATOM 862 O O . VAL A 1 107 ? -7.907 6.924 12.293 1.00 96.94 107 VAL A O 1
ATOM 865 N N . VAL A 1 108 ? -8.198 7.885 10.296 1.00 95.75 108 VAL A N 1
ATOM 866 C CA . VAL A 1 108 ? -8.820 9.100 10.826 1.00 95.75 108 VAL A CA 1
ATOM 867 C C . VAL A 1 108 ? -10.327 8.868 10.891 1.00 95.75 108 VAL A C 1
ATOM 869 O O . VAL A 1 108 ? -10.891 8.257 9.984 1.00 95.75 108 VAL A O 1
ATOM 872 N N . ASP A 1 109 ? -10.997 9.367 11.931 1.00 94.19 109 ASP A N 1
ATOM 873 C CA . ASP A 1 109 ? -12.458 9.265 12.069 1.00 94.19 109 ASP A CA 1
ATOM 874 C C . ASP A 1 109 ? -13.201 10.204 11.103 1.00 94.19 109 ASP A C 1
ATOM 876 O O . ASP A 1 109 ? -13.788 11.224 11.461 1.00 94.19 109 ASP A O 1
ATOM 880 N N . THR A 1 110 ? -13.134 9.854 9.824 1.00 92.50 110 THR A N 1
ATOM 881 C CA . THR A 1 110 ? -13.937 10.405 8.737 1.00 92.50 110 THR A CA 1
ATOM 882 C C . THR A 1 110 ? -14.957 9.358 8.290 1.00 92.50 110 THR A C 1
ATOM 884 O O . THR A 1 110 ? -14.861 8.177 8.630 1.00 92.50 110 THR A O 1
ATOM 887 N N . GLU A 1 111 ? -15.937 9.763 7.482 1.00 92.88 111 GLU A N 1
ATOM 888 C CA . GLU A 1 111 ? -16.852 8.814 6.831 1.00 92.88 111 GLU A CA 1
ATOM 889 C C . GLU A 1 111 ? -16.086 7.754 6.018 1.00 92.88 111 GLU A C 1
ATOM 891 O O . GLU A 1 111 ? -16.368 6.558 6.121 1.00 92.88 111 GLU A O 1
ATOM 896 N N . SER A 1 112 ? -15.053 8.180 5.289 1.00 93.44 112 SER A N 1
ATOM 897 C CA . SER A 1 112 ? -14.187 7.295 4.508 1.00 93.44 112 SER A CA 1
ATOM 898 C C . SER A 1 112 ? -13.353 6.357 5.375 1.00 93.44 112 SER A C 1
ATOM 900 O O . SER A 1 112 ? -13.250 5.170 5.069 1.00 93.44 112 SER A O 1
ATOM 902 N N . GLY A 1 113 ? -12.796 6.855 6.481 1.00 94.00 113 GLY A N 1
ATOM 903 C CA . GLY A 1 113 ? -12.056 6.043 7.442 1.00 94.00 113 GLY A CA 1
ATOM 904 C C . GLY A 1 113 ? -12.931 4.967 8.085 1.00 94.00 113 GLY A C 1
ATOM 905 O O . GLY A 1 113 ? -12.572 3.788 8.078 1.00 94.00 113 GLY A O 1
ATOM 906 N N . ARG A 1 114 ? -14.132 5.339 8.547 1.00 93.81 114 ARG A N 1
ATOM 907 C CA . ARG A 1 114 ? -15.115 4.389 9.093 1.00 93.81 114 ARG A CA 1
ATOM 908 C C . ARG A 1 114 ? -15.565 3.358 8.058 1.00 93.81 114 ARG A C 1
ATOM 910 O O . ARG A 1 114 ? -15.680 2.178 8.386 1.00 93.81 114 ARG A O 1
ATOM 917 N N . THR A 1 115 ? -15.752 3.773 6.806 1.00 92.69 115 THR A N 1
ATOM 918 C CA . THR A 1 115 ? -16.079 2.862 5.698 1.00 92.69 115 THR A CA 1
ATOM 919 C C . THR A 1 115 ? -14.949 1.863 5.450 1.00 92.69 115 THR A C 1
ATOM 921 O O . THR A 1 115 ? -15.196 0.660 5.374 1.00 92.69 115 THR A O 1
ATOM 924 N N . PHE A 1 116 ? -13.698 2.328 5.394 1.00 92.00 116 PHE A N 1
ATOM 925 C CA . PHE A 1 116 ? -12.530 1.458 5.255 1.00 92.00 116 PHE A CA 1
ATOM 926 C C . PHE A 1 116 ? -12.414 0.449 6.406 1.00 92.00 116 PHE A C 1
ATOM 928 O O . PHE A 1 116 ? -12.237 -0.740 6.146 1.00 92.00 116 PHE A O 1
ATOM 935 N N . LEU A 1 117 ? -12.576 0.889 7.659 1.00 92.62 117 LEU A N 1
ATOM 936 C CA . LEU A 1 117 ? -12.560 0.001 8.828 1.00 92.62 117 LEU A CA 1
ATOM 937 C C . LEU A 1 117 ? -13.655 -1.061 8.761 1.00 92.62 117 LEU A C 1
ATOM 939 O O . LEU A 1 117 ? -13.376 -2.237 8.986 1.00 92.62 117 LEU A O 1
ATOM 943 N N . ALA A 1 118 ? -14.883 -0.672 8.410 1.00 91.19 118 ALA A N 1
ATOM 944 C CA . ALA A 1 118 ? -15.991 -1.607 8.264 1.00 91.19 118 ALA A CA 1
ATOM 945 C C . ALA A 1 118 ? -15.704 -2.661 7.180 1.00 91.19 118 ALA A C 1
ATOM 947 O O . ALA A 1 118 ? -15.925 -3.851 7.404 1.00 91.19 118 ALA A O 1
ATOM 948 N N . MET A 1 119 ? -15.150 -2.249 6.033 1.00 89.00 119 MET A N 1
ATOM 949 C CA . MET A 1 119 ? -14.758 -3.163 4.954 1.00 89.00 119 MET A CA 1
ATOM 950 C C . MET A 1 119 ? -13.616 -4.099 5.365 1.00 89.00 119 MET A C 1
ATOM 952 O O . MET A 1 119 ? -13.670 -5.294 5.067 1.00 89.00 119 MET A O 1
ATOM 956 N N . ALA A 1 120 ? -12.603 -3.579 6.064 1.00 89.25 120 ALA A N 1
ATOM 957 C CA . ALA A 1 120 ? -11.497 -4.374 6.585 1.00 89.25 120 ALA A CA 1
ATOM 958 C C . ALA A 1 120 ? -11.992 -5.428 7.581 1.00 89.25 120 ALA A C 1
ATOM 960 O O . ALA A 1 120 ? -11.644 -6.601 7.461 1.00 89.25 120 ALA A O 1
ATOM 961 N N . ASN A 1 121 ? -12.858 -5.024 8.513 1.00 88.44 121 ASN A N 1
ATOM 962 C CA . ASN A 1 121 ? -13.433 -5.905 9.525 1.00 88.44 121 ASN A CA 1
ATOM 963 C C . ASN A 1 121 ? -14.332 -6.991 8.912 1.00 88.44 121 ASN A C 1
ATOM 965 O O . ASN A 1 121 ? -14.340 -8.129 9.371 1.00 88.44 121 ASN A O 1
ATOM 969 N N . ALA A 1 122 ? -15.060 -6.658 7.843 1.00 86.69 122 ALA A N 1
ATOM 970 C CA . ALA A 1 122 ? -15.896 -7.602 7.106 1.00 86.69 122 ALA A CA 1
ATOM 971 C C . ALA A 1 122 ? -15.101 -8.549 6.182 1.00 86.69 122 ALA A C 1
ATOM 973 O O . ALA A 1 122 ? -15.698 -9.416 5.544 1.00 86.69 122 ALA A O 1
ATOM 974 N N . GLY A 1 123 ? -13.777 -8.383 6.063 1.00 79.25 123 GLY A N 1
ATOM 975 C CA . GLY A 1 123 ? -12.947 -9.189 5.165 1.00 79.25 123 GLY A CA 1
ATOM 976 C C . GLY A 1 123 ? -13.253 -8.954 3.681 1.00 79.25 123 GLY A C 1
ATOM 977 O O . GLY A 1 123 ? -13.168 -9.880 2.872 1.00 79.25 123 GLY A O 1
ATOM 978 N N . ALA A 1 124 ? -13.643 -7.731 3.310 1.00 72.88 124 ALA A N 1
ATOM 979 C CA . ALA A 1 124 ? -14.048 -7.393 1.951 1.00 72.88 124 ALA A CA 1
ATOM 980 C C . ALA A 1 124 ? -12.922 -7.650 0.928 1.00 72.88 124 ALA A C 1
ATOM 982 O O . ALA A 1 124 ? -11.930 -6.924 0.850 1.00 72.88 124 ALA A O 1
ATOM 983 N N . SER A 1 125 ? -13.107 -8.665 0.081 1.00 65.25 125 SER A N 1
ATOM 984 C CA . SER A 1 125 ? -12.132 -9.085 -0.938 1.00 65.25 125 SER A CA 1
ATOM 985 C C . SER A 1 125 ? -12.164 -8.260 -2.231 1.00 65.25 125 SER A C 1
ATOM 987 O O . SER A 1 125 ? -11.302 -8.427 -3.091 1.00 65.25 125 SER A O 1
ATOM 989 N N . HIS A 1 126 ? -13.159 -7.382 -2.392 1.00 65.06 126 HIS A N 1
ATOM 990 C CA . HIS A 1 126 ? -13.342 -6.558 -3.592 1.00 65.06 126 HIS A CA 1
ATOM 991 C C . HIS A 1 126 ? -12.574 -5.230 -3.542 1.00 65.06 126 HIS A C 1
ATOM 993 O O . HIS A 1 126 ? -12.437 -4.564 -4.569 1.00 65.06 126 HIS A O 1
ATOM 999 N N . VAL A 1 127 ? -12.057 -4.856 -2.370 1.00 67.81 127 VAL A N 1
ATOM 1000 C CA . VAL A 1 127 ? -11.181 -3.694 -2.193 1.00 67.81 127 VAL A CA 1
ATOM 1001 C C . VAL A 1 127 ? -9.748 -4.114 -2.512 1.00 67.81 127 VAL A C 1
ATOM 1003 O O . VAL A 1 127 ? -9.371 -5.260 -2.287 1.00 67.81 127 VAL A O 1
ATOM 1006 N N . GLY A 1 128 ? -8.946 -3.212 -3.068 1.00 77.75 128 GLY A N 1
ATOM 1007 C CA . GLY A 1 128 ? -7.530 -3.439 -3.343 1.00 77.75 128 GLY A CA 1
ATOM 1008 C C . GLY A 1 128 ? -6.724 -2.179 -3.068 1.00 77.75 128 GLY A C 1
ATOM 1009 O O . GLY A 1 128 ? -7.275 -1.082 -3.077 1.00 77.75 128 GLY A O 1
ATOM 1010 N N . MET A 1 129 ? -5.424 -2.335 -2.828 1.00 86.50 129 MET A N 1
ATOM 1011 C CA . MET A 1 129 ? -4.519 -1.198 -2.666 1.00 86.50 129 MET A CA 1
ATOM 1012 C C . MET A 1 129 ? -3.923 -0.827 -4.015 1.00 86.50 129 MET A C 1
ATOM 1014 O O . MET A 1 129 ? -3.523 -1.694 -4.797 1.00 86.50 129 MET A O 1
ATOM 1018 N N . SER A 1 130 ? -3.859 0.467 -4.293 1.00 88.38 130 SER A N 1
ATOM 1019 C CA . SER A 1 130 ? -3.306 0.985 -5.533 1.00 88.38 130 SER A CA 1
ATOM 1020 C C . SER A 1 130 ? -2.523 2.263 -5.288 1.00 88.38 130 SER A C 1
ATOM 1022 O O . SER A 1 130 ? -2.809 3.053 -4.387 1.00 88.38 130 SER A O 1
ATOM 1024 N N . HIS A 1 131 ? -1.502 2.470 -6.105 1.00 90.31 131 HIS A N 1
ATOM 1025 C CA . HIS A 1 131 ? -0.676 3.664 -6.042 1.00 90.31 131 HIS A CA 1
ATOM 1026 C C . HIS A 1 131 ? -0.023 3.907 -7.401 1.00 90.31 131 HIS A C 1
ATOM 1028 O O . HIS A 1 131 ? -0.076 3.072 -8.302 1.00 90.31 131 HIS A O 1
ATOM 1034 N N . VAL A 1 132 ? 0.545 5.094 -7.583 1.00 90.25 132 VAL A N 1
ATOM 1035 C CA . VAL A 1 132 ? 1.188 5.486 -8.837 1.00 90.25 132 VAL A CA 1
ATOM 1036 C C . VAL A 1 132 ? 2.642 5.801 -8.544 1.00 90.25 132 VAL A C 1
ATOM 1038 O O . VAL A 1 132 ? 2.912 6.613 -7.664 1.00 90.25 132 VAL A O 1
ATOM 1041 N N . VAL A 1 133 ? 3.546 5.179 -9.297 1.00 91.00 133 VAL A N 1
ATOM 1042 C CA . VAL A 1 133 ? 5.001 5.271 -9.100 1.00 91.00 133 VAL A CA 1
ATOM 1043 C C . VAL A 1 133 ? 5.702 5.624 -10.397 1.00 91.00 133 VAL A C 1
ATOM 1045 O O . VAL A 1 133 ? 5.153 5.440 -11.491 1.00 91.00 133 VAL A O 1
ATOM 1048 N N . LEU A 1 134 ? 6.940 6.090 -10.280 1.00 92.69 134 LEU A N 1
ATOM 1049 C CA . LEU A 1 134 ? 7.884 6.111 -11.388 1.00 92.69 134 LEU A CA 1
ATOM 1050 C C . LEU A 1 134 ? 8.734 4.845 -11.329 1.00 92.69 134 LEU A C 1
ATOM 1052 O O . LEU A 1 134 ? 9.485 4.650 -10.384 1.00 92.69 134 LEU A O 1
ATOM 1056 N N . ALA A 1 135 ? 8.641 3.987 -12.343 1.00 93.62 135 ALA A N 1
ATOM 1057 C CA . ALA A 1 135 ? 9.305 2.687 -12.362 1.00 93.62 135 ALA A CA 1
ATOM 1058 C C . ALA A 1 135 ? 10.342 2.569 -13.486 1.00 93.62 135 ALA A C 1
ATOM 1060 O O . ALA A 1 135 ? 10.154 3.081 -14.590 1.00 93.62 135 ALA A O 1
ATOM 1061 N N . CYS A 1 136 ? 11.423 1.832 -13.219 1.00 93.81 136 CYS A N 1
ATOM 1062 C CA . CYS A 1 136 ? 12.338 1.329 -14.245 1.00 93.81 136 CYS A CA 1
ATOM 1063 C C . CYS A 1 136 ? 11.989 -0.125 -14.566 1.00 93.81 136 CYS A C 1
ATOM 1065 O O . CYS A 1 136 ? 12.097 -0.991 -13.690 1.00 93.81 136 CYS A O 1
ATOM 1067 N N . ARG A 1 137 ? 11.628 -0.399 -15.823 1.00 92.88 137 ARG A N 1
ATOM 1068 C CA . ARG A 1 137 ? 11.157 -1.721 -16.254 1.00 92.88 137 ARG A CA 1
ATOM 1069 C C . ARG A 1 137 ? 12.101 -2.423 -17.230 1.00 92.88 137 ARG A C 1
ATOM 1071 O O . ARG A 1 137 ? 13.002 -1.806 -17.800 1.00 92.88 137 ARG A O 1
ATOM 1078 N N . SER A 1 138 ? 11.919 -3.730 -17.399 1.00 91.62 138 SER A N 1
ATOM 1079 C CA . SER A 1 138 ? 12.535 -4.515 -18.474 1.00 91.62 138 SER A CA 1
ATOM 1080 C C . SER A 1 138 ? 12.025 -4.083 -19.846 1.00 91.62 138 SER A C 1
ATOM 1082 O O . SER A 1 138 ? 11.012 -3.402 -19.968 1.00 91.62 138 SER A O 1
ATOM 1084 N N . ARG A 1 139 ? 12.738 -4.489 -20.904 1.00 87.62 139 ARG A N 1
ATOM 1085 C CA . ARG A 1 139 ? 12.399 -4.129 -22.291 1.00 87.62 139 ARG A CA 1
ATOM 1086 C C . ARG A 1 139 ? 11.010 -4.616 -22.720 1.00 87.62 139 ARG A C 1
ATOM 1088 O O . ARG A 1 139 ? 10.377 -3.964 -23.537 1.00 87.62 139 ARG A O 1
ATOM 1095 N N . ASP A 1 140 ? 10.561 -5.746 -22.183 1.00 88.94 140 ASP A N 1
ATOM 1096 C CA . ASP A 1 140 ? 9.217 -6.303 -22.389 1.00 88.94 140 ASP A CA 1
ATOM 1097 C C . ASP A 1 140 ? 8.159 -5.688 -21.446 1.00 88.94 140 ASP A C 1
ATOM 1099 O O . ASP A 1 140 ? 6.994 -6.065 -21.501 1.00 88.94 140 ASP A O 1
ATOM 1103 N N . GLY A 1 141 ? 8.549 -4.759 -20.565 1.00 85.38 141 GLY A N 1
ATOM 1104 C CA . GLY A 1 141 ? 7.664 -4.063 -19.630 1.00 85.38 141 GLY A CA 1
ATOM 1105 C C . GLY A 1 141 ? 7.184 -4.892 -18.433 1.00 85.38 141 GLY A C 1
ATOM 1106 O O . GLY A 1 141 ? 6.444 -4.353 -17.607 1.00 85.38 141 GLY A O 1
ATOM 1107 N N . SER A 1 142 ? 7.595 -6.160 -18.319 1.00 90.31 142 SER A N 1
ATOM 1108 C CA . SER A 1 142 ? 7.062 -7.108 -17.331 1.00 90.31 142 SER A CA 1
ATOM 1109 C C . SER A 1 142 ? 7.734 -7.015 -15.960 1.00 90.31 142 SER A C 1
ATOM 1111 O O . SER A 1 142 ? 7.070 -7.162 -14.940 1.00 90.31 142 SER A O 1
ATOM 1113 N N . LYS A 1 143 ? 9.043 -6.749 -15.894 1.00 93.81 143 LYS A N 1
ATOM 1114 C CA . LYS A 1 143 ? 9.809 -6.735 -14.640 1.00 93.81 143 LYS A CA 1
ATOM 1115 C C . LYS A 1 143 ? 10.117 -5.322 -14.183 1.00 93.81 143 LYS A C 1
ATOM 1117 O O . LYS A 1 143 ? 10.615 -4.523 -14.971 1.00 93.81 143 LYS A O 1
ATOM 1122 N N . VAL A 1 144 ? 9.904 -5.042 -12.900 1.00 94.31 144 VAL A N 1
ATOM 1123 C CA . VAL A 1 144 ? 10.246 -3.769 -12.250 1.00 94.31 144 VAL A CA 1
ATOM 1124 C C . VAL A 1 144 ? 11.507 -3.955 -11.410 1.00 94.31 144 VAL A C 1
ATOM 1126 O O . VAL A 1 144 ? 11.534 -4.770 -10.489 1.00 94.31 144 VAL A O 1
ATOM 1129 N N . PHE A 1 145 ? 12.555 -3.191 -11.726 1.00 93.44 145 PHE A N 1
ATOM 1130 C CA . PHE A 1 145 ? 13.851 -3.257 -11.032 1.00 93.44 145 PHE A CA 1
ATOM 1131 C C . PHE A 1 145 ? 14.047 -2.150 -9.996 1.00 93.44 145 PHE A C 1
ATOM 1133 O O . PHE A 1 145 ? 14.974 -2.215 -9.197 1.00 93.44 145 PHE A O 1
ATOM 1140 N N . PHE A 1 146 ? 13.234 -1.101 -10.068 1.00 93.19 146 PHE A N 1
ATOM 1141 C CA . PHE A 1 146 ? 13.287 0.068 -9.199 1.00 93.19 146 PHE A CA 1
ATOM 1142 C C . PHE A 1 146 ? 11.988 0.854 -9.358 1.00 93.19 146 PHE A C 1
ATOM 1144 O O . PHE A 1 146 ? 11.477 0.940 -10.482 1.00 93.19 146 PHE A O 1
ATOM 1151 N N . PHE A 1 147 ? 11.501 1.457 -8.277 1.00 93.31 147 PHE A N 1
ATOM 1152 C CA . PHE A 1 147 ? 10.419 2.430 -8.324 1.00 93.31 147 PHE A CA 1
ATOM 1153 C C . PHE A 1 147 ? 10.536 3.460 -7.193 1.00 93.31 147 PHE A C 1
ATOM 1155 O O . PHE A 1 147 ? 11.147 3.164 -6.167 1.00 93.31 147 PHE A O 1
ATOM 1162 N N . GLU A 1 148 ? 9.980 4.655 -7.417 1.00 90.56 148 GLU A N 1
ATOM 1163 C CA . GLU A 1 148 ? 9.920 5.785 -6.470 1.00 90.56 148 GLU A CA 1
ATOM 1164 C C . GLU A 1 148 ? 8.576 6.529 -6.508 1.00 90.56 148 GLU A C 1
ATOM 1166 O O . GLU A 1 148 ? 7.899 6.485 -7.571 1.00 90.56 148 GLU A O 1
#

Secondary structure (DSSP, 8-state):
--------PPEEEEEEEES-TTTTTPEEETTTTEEEEEEEEESB-TTS-EE-HHHHHHHHHHHTT-EEESSPPPTTS-GGG--GGGEEEEEEEEEEETTEEEEEEEE-SSHHHHHHHHHHHTT-TT--EEEEEEEEE-TTS-EEEEE-

pLDDT: mean 86.19, std 14.35, range [31.17, 98.06]

Foldseek 3Di:
DDDPPPDDQAWDKDKFKFLPQCPPHWDADVVQLKIFFGFQDFQATPVQAGEDPQQQQVCQVVQAFDWDFLDDDPPPDDSVPDDPLRTFFGWHPWDDDPRTTTTMGRGDPHPNNNVVSVCVVVVPSRDIHMDMWTFRADPVRHYTHHID

Radius of gyration: 16.49 Å; chains: 1; bounding box: 54×30×41 Å